Protein AF-A0A4U1HEL5-F1 (afdb_monomer_lite)

Secondary structure (DSSP, 8-state):
-EEEEEEEE-----BTTTB-PEEEEEEEEEEEEEEEEEEEETTEEP-TTT--HHHHHHHHHTTTEEEEEEEEEEEEEEEEEEEEEEEPPTT-TTTS-HHHHS-EEE----S--EE--TTTT--STT-TT---B--GGGTSPEEEEEEEETTTTEEEEE-SHHHHHHHHHHHHHH-TT---

Organism: NCBI:txid2571161

Radius of gyration: 22.6 Å; chains: 1; bounding box: 53×31×66 Å

pLDDT: mean 76.32, std 13.07, range [36.94, 91.56]

Foldseek 3Di:
DKKKFWDWDDDADADVVPHFWTKIKIKMWDKDKDFDWFKDALNHTDDVVDDDPVNVVCVVVVNRIDTHGPVDMAIDTAKTDIWMKIGADAPCVPPDPPVGHDIDTDGPPDPPMDHDDPPV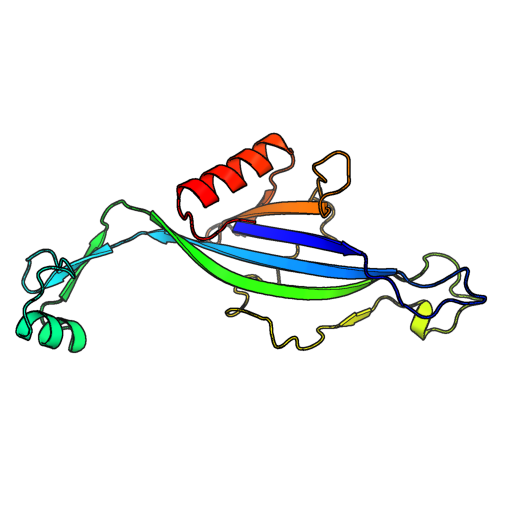VDDLPPPPVWAFDDPPVNPRTRMWDWDADPVVRDIGTDHDPVSVVVVQVVNCVRPVVPDD

Structure (mmCIF, N/CA/C/O backbone):
data_AF-A0A4U1HEL5-F1
#
_entry.id   AF-A0A4U1HEL5-F1
#
loop_
_atom_site.group_PDB
_atom_site.id
_atom_site.type_symbol
_atom_site.label_atom_id
_atom_site.label_alt_id
_atom_site.label_comp_id
_atom_site.label_asym_id
_atom_site.label_entity_id
_atom_site.label_seq_id
_atom_site.pdbx_PDB_ins_code
_atom_site.Cartn_x
_atom_site.Cartn_y
_atom_site.Cartn_z
_atom_site.occupancy
_atom_site.B_iso_or_equiv
_atom_site.auth_seq_id
_atom_site.auth_comp_id
_atom_site.auth_asym_id
_atom_site.auth_atom_id
_atom_site.pdbx_PDB_model_num
ATOM 1 N N . MET A 1 1 ? -5.545 -1.829 1.070 1.00 86.38 1 MET A N 1
ATOM 2 C CA . MET A 1 1 ? -5.056 -0.931 0.008 1.00 86.38 1 MET A CA 1
ATOM 3 C C . MET A 1 1 ? -3.568 -1.166 -0.163 1.00 86.38 1 MET A C 1
ATOM 5 O O . MET A 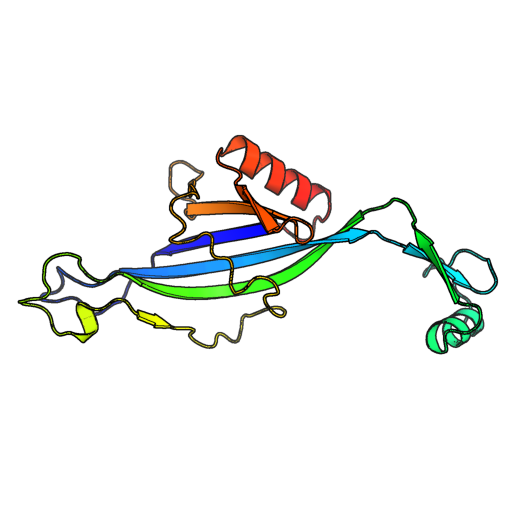1 1 ? -2.876 -1.311 0.837 1.00 86.38 1 MET A O 1
ATOM 9 N N . LEU A 1 2 ? -3.108 -1.242 -1.404 1.00 90.44 2 LEU A N 1
ATOM 10 C CA . LEU A 1 2 ? -1.713 -1.429 -1.773 1.00 90.44 2 LEU A CA 1
ATOM 11 C C . LEU A 1 2 ? -1.240 -0.188 -2.519 1.00 90.44 2 LEU A C 1
ATOM 13 O O . LEU A 1 2 ? -1.966 0.324 -3.371 1.00 90.44 2 LEU A O 1
ATOM 17 N N . VAL A 1 3 ? -0.035 0.260 -2.205 1.00 90.25 3 VAL A N 1
ATOM 18 C CA . VAL A 1 3 ? 0.662 1.330 -2.913 1.00 90.25 3 VAL A CA 1
ATOM 19 C C . VAL A 1 3 ? 2.031 0.795 -3.294 1.00 90.25 3 VAL A C 1
ATOM 21 O O . VAL A 1 3 ? 2.746 0.289 -2.429 1.00 90.25 3 VAL A O 1
ATOM 24 N N . GLU A 1 4 ? 2.396 0.906 -4.567 1.00 91.56 4 GLU A N 1
ATOM 25 C CA . GLU A 1 4 ? 3.754 0.623 -5.029 1.00 91.56 4 GLU A CA 1
ATOM 26 C C . GLU A 1 4 ? 4.319 1.821 -5.790 1.00 91.56 4 GLU A C 1
ATOM 28 O O . GLU A 1 4 ? 3.634 2.435 -6.609 1.00 91.56 4 GLU A O 1
ATOM 33 N N . GLN A 1 5 ? 5.578 2.151 -5.508 1.00 90.31 5 GLN A N 1
ATOM 34 C CA . GLN A 1 5 ? 6.296 3.266 -6.118 1.00 90.31 5 GLN A CA 1
ATOM 35 C C . GLN A 1 5 ? 7.624 2.792 -6.691 1.00 90.31 5 GLN A C 1
ATOM 37 O O . GLN A 1 5 ? 8.387 2.093 -6.024 1.00 90.31 5 GLN A O 1
ATOM 42 N N . ILE A 1 6 ? 7.911 3.201 -7.922 1.00 90.00 6 ILE A N 1
ATOM 43 C CA . ILE A 1 6 ? 9.113 2.802 -8.647 1.00 90.00 6 ILE A CA 1
ATOM 44 C C . ILE A 1 6 ? 10.172 3.891 -8.505 1.00 90.00 6 ILE A C 1
ATOM 46 O O . ILE A 1 6 ? 9.977 5.027 -8.942 1.00 90.00 6 ILE A O 1
ATOM 50 N N . TYR A 1 7 ? 11.322 3.516 -7.953 1.00 85.81 7 TYR A N 1
ATOM 51 C CA . TYR A 1 7 ? 12.516 4.348 -7.892 1.00 85.81 7 TYR A CA 1
ATOM 52 C C . TYR A 1 7 ? 13.609 3.735 -8.759 1.00 85.81 7 TYR A C 1
ATOM 54 O O . TYR A 1 7 ? 14.081 2.629 -8.499 1.00 85.81 7 TYR A O 1
ATOM 62 N N . THR A 1 8 ? 14.058 4.463 -9.774 1.00 78.88 8 THR A N 1
ATOM 63 C CA . THR A 1 8 ? 15.234 4.077 -10.558 1.00 78.88 8 THR A CA 1
ATOM 64 C C . THR A 1 8 ? 16.496 4.269 -9.725 1.00 78.88 8 THR A C 1
ATOM 66 O O . THR A 1 8 ? 16.717 5.350 -9.171 1.00 78.88 8 THR A O 1
ATOM 69 N N . LYS A 1 9 ? 17.340 3.241 -9.640 1.00 73.25 9 LYS A N 1
ATOM 70 C CA . LYS A 1 9 ? 18.634 3.304 -8.955 1.00 73.25 9 LYS A CA 1
ATOM 71 C C . LYS A 1 9 ? 19.765 3.279 -9.975 1.00 73.25 9 LYS A C 1
ATOM 73 O O . LYS A 1 9 ? 19.827 2.410 -10.840 1.00 73.25 9 LYS A O 1
ATOM 78 N N . SER A 1 10 ? 20.677 4.234 -9.841 1.00 62.94 10 SER A N 1
ATOM 79 C CA . SER A 1 10 ? 21.920 4.306 -10.609 1.00 62.94 10 SER A CA 1
ATOM 80 C C . SER A 1 10 ? 22.992 3.411 -9.975 1.00 62.94 10 SER A C 1
ATOM 82 O O . SER A 1 10 ? 22.978 3.210 -8.762 1.00 62.94 10 SER A O 1
ATOM 84 N N . GLY A 1 11 ? 23.960 2.932 -10.764 1.00 59.50 11 GLY A N 1
ATOM 85 C CA . GLY A 1 11 ? 25.172 2.283 -10.232 1.00 59.50 11 GLY A CA 1
ATOM 86 C C . GLY A 1 11 ? 25.348 0.799 -10.559 1.00 59.50 11 GLY A C 1
ATOM 87 O O . GLY A 1 11 ? 26.217 0.153 -9.981 1.00 59.50 11 GLY A O 1
ATOM 88 N N . MET A 1 12 ? 24.562 0.249 -11.485 1.00 65.75 12 MET A N 1
ATOM 89 C CA . MET A 1 12 ? 24.800 -1.103 -11.996 1.00 65.75 12 MET A CA 1
ATOM 90 C C . MET A 1 12 ? 25.999 -1.129 -12.958 1.00 65.75 12 MET A C 1
ATOM 92 O O . MET A 1 12 ? 26.193 -0.167 -13.709 1.00 65.75 12 MET A O 1
ATOM 96 N N . PRO A 1 13 ? 26.797 -2.216 -12.973 1.00 59.94 13 PRO A N 1
ATOM 97 C CA . PRO A 1 13 ? 27.887 -2.372 -13.926 1.00 59.94 13 PRO A CA 1
ATOM 98 C C . PRO A 1 13 ? 27.363 -2.270 -15.359 1.00 59.94 13 PRO A C 1
ATOM 100 O O . PRO A 1 13 ? 26.393 -2.935 -15.722 1.00 59.94 13 PRO A O 1
ATOM 103 N N . SER A 1 14 ? 28.018 -1.455 -16.177 1.00 60.12 14 SER A N 1
ATOM 104 C CA . SER A 1 14 ? 27.714 -1.327 -17.601 1.00 60.12 14 SER A CA 1
ATOM 105 C C . SER A 1 14 ? 28.890 -1.814 -18.435 1.00 60.12 14 SER A C 1
ATOM 107 O O . SER A 1 14 ? 30.053 -1.728 -18.040 1.00 60.12 14 SER A O 1
ATOM 109 N N . ILE A 1 15 ? 28.585 -2.345 -19.611 1.00 58.81 15 ILE A N 1
ATOM 110 C CA . ILE A 1 15 ? 29.579 -2.661 -20.627 1.00 58.81 15 ILE A CA 1
ATOM 111 C C . ILE A 1 15 ? 29.965 -1.354 -21.310 1.00 58.81 15 ILE A C 1
ATOM 113 O O . ILE A 1 15 ? 29.095 -0.573 -21.707 1.00 58.81 15 ILE A O 1
ATOM 117 N N . ALA A 1 16 ? 31.276 -1.119 -21.414 1.00 58.50 16 ALA A N 1
ATOM 118 C CA . ALA A 1 16 ? 31.860 0.062 -22.050 1.00 58.50 16 ALA A CA 1
ATOM 119 C C . ALA A 1 16 ? 31.290 1.406 -21.539 1.00 58.50 16 ALA A C 1
ATOM 121 O O . ALA A 1 16 ? 31.211 2.373 -22.296 1.00 58.50 16 ALA A O 1
ATOM 122 N N . ASN A 1 17 ? 30.858 1.474 -20.271 1.00 60.34 17 ASN A N 1
ATOM 123 C CA . ASN A 1 17 ? 30.197 2.645 -19.671 1.00 60.34 17 ASN A CA 1
ATOM 124 C C . ASN A 1 17 ? 28.936 3.136 -20.413 1.00 60.34 17 ASN A C 1
ATOM 126 O O . ASN A 1 17 ? 28.517 4.275 -20.221 1.00 60.34 17 ASN A O 1
ATOM 130 N N . THR A 1 18 ? 28.335 2.308 -21.273 1.00 58.44 18 THR A N 1
ATOM 131 C CA . THR A 1 18 ? 27.242 2.730 -22.169 1.00 58.44 18 THR A CA 1
ATOM 132 C C . THR A 1 18 ? 26.006 1.849 -22.074 1.00 58.44 18 THR A C 1
ATOM 134 O O . THR A 1 18 ? 24.896 2.356 -22.194 1.00 58.44 18 THR A O 1
ATOM 137 N N . VAL A 1 19 ? 26.163 0.542 -21.846 1.00 61.81 19 VAL A N 1
ATOM 138 C CA . VAL A 1 19 ? 25.047 -0.409 -21.915 1.00 61.81 19 VAL A CA 1
ATOM 139 C C . VAL A 1 19 ? 25.046 -1.303 -20.681 1.00 61.81 19 VAL A C 1
ATOM 141 O O . VAL A 1 19 ? 25.955 -2.106 -20.488 1.00 61.81 19 VAL A O 1
ATOM 144 N N . GLY A 1 20 ? 24.037 -1.164 -19.825 1.00 61.50 20 GLY A N 1
ATOM 145 C CA . GLY A 1 20 ? 23.926 -1.935 -18.588 1.00 61.50 20 GLY A CA 1
ATOM 146 C C . GLY A 1 20 ? 22.475 -2.210 -18.192 1.00 61.50 20 GLY A C 1
ATOM 147 O O . GLY A 1 20 ? 21.565 -1.541 -18.686 1.00 61.50 20 GLY A O 1
ATOM 148 N N . PRO A 1 21 ? 22.246 -3.211 -17.329 1.00 69.00 21 PRO A N 1
ATOM 149 C CA . PRO A 1 21 ? 20.927 -3.486 -16.782 1.00 69.00 21 PRO A CA 1
ATOM 150 C C . PRO A 1 21 ? 20.439 -2.326 -15.905 1.00 69.00 21 PRO A C 1
ATOM 152 O O . PRO A 1 21 ? 21.235 -1.593 -15.313 1.00 69.00 21 PRO A O 1
ATOM 155 N N . THR A 1 22 ? 19.119 -2.180 -15.796 1.00 72.12 22 THR A N 1
ATOM 156 C CA . THR A 1 22 ? 18.507 -1.147 -14.949 1.00 72.12 22 THR A CA 1
ATOM 157 C C . THR A 1 22 ? 18.080 -1.756 -13.621 1.00 72.12 22 THR A C 1
ATOM 159 O O . THR A 1 22 ? 17.440 -2.808 -13.600 1.00 72.12 22 THR A O 1
ATOM 162 N N . LEU A 1 23 ? 18.437 -1.103 -12.513 1.00 77.19 23 LEU A N 1
ATOM 163 C CA . LEU A 1 23 ? 17.979 -1.471 -11.176 1.00 77.19 23 LEU A CA 1
ATOM 164 C C . LEU A 1 23 ? 16.793 -0.592 -10.780 1.00 77.19 23 LEU A C 1
ATOM 166 O O . LEU A 1 23 ? 16.887 0.638 -10.775 1.00 77.19 23 LEU A O 1
ATOM 170 N N . PHE A 1 24 ? 15.698 -1.232 -10.394 1.00 83.75 24 PHE A N 1
ATOM 171 C CA . PHE A 1 24 ? 14.534 -0.585 -9.812 1.00 83.75 24 PHE A CA 1
ATOM 172 C C . PHE A 1 24 ? 14.417 -0.981 -8.347 1.00 83.75 24 PHE A C 1
ATOM 174 O O . PHE A 1 24 ? 14.516 -2.156 -8.005 1.00 83.75 24 PHE A O 1
ATOM 181 N N . GLN A 1 25 ? 14.169 -0.000 -7.489 1.00 86.75 25 GLN A N 1
ATOM 182 C CA . GLN A 1 25 ? 13.677 -0.233 -6.142 1.00 86.75 25 GLN A CA 1
ATOM 183 C C . GLN A 1 25 ? 12.172 0.022 -6.152 1.00 86.75 25 GLN A C 1
ATOM 185 O O . GLN A 1 25 ? 11.728 1.132 -6.450 1.00 86.75 25 GLN A O 1
ATOM 190 N N . ILE A 1 26 ? 11.396 -1.003 -5.823 1.00 88.81 26 ILE A N 1
ATOM 191 C CA . ILE A 1 26 ? 9.948 -0.912 -5.695 1.00 88.81 26 ILE A CA 1
ATOM 192 C C . ILE A 1 26 ? 9.633 -0.731 -4.217 1.00 88.81 26 ILE A C 1
ATOM 194 O O . ILE A 1 26 ? 9.771 -1.663 -3.426 1.00 88.81 26 ILE A O 1
ATOM 198 N N . SER A 1 27 ? 9.262 0.489 -3.837 1.00 89.56 27 SER A N 1
ATOM 199 C CA . SER A 1 27 ? 8.732 0.775 -2.505 1.00 89.56 27 SER A CA 1
ATOM 200 C C . SER A 1 27 ? 7.295 0.294 -2.434 1.00 89.56 27 SER A C 1
ATOM 202 O O . SER A 1 27 ? 6.532 0.504 -3.377 1.00 89.56 27 SER A O 1
ATOM 204 N N . ARG A 1 28 ? 6.927 -0.352 -1.333 1.00 90.88 28 ARG A N 1
ATOM 205 C CA . ARG A 1 28 ? 5.630 -0.989 -1.158 1.00 90.88 28 ARG A CA 1
ATOM 206 C C . ARG A 1 28 ? 5.059 -0.683 0.214 1.00 90.88 28 ARG A C 1
ATOM 208 O O . ARG A 1 28 ? 5.694 -0.937 1.235 1.00 90.88 28 ARG A O 1
ATOM 215 N N . THR A 1 29 ? 3.808 -0.242 0.206 1.00 90.50 29 THR A N 1
ATOM 216 C CA . THR A 1 29 ? 3.038 0.084 1.404 1.00 90.50 29 THR A CA 1
ATOM 217 C C . THR A 1 29 ? 1.694 -0.631 1.358 1.00 90.50 29 THR A C 1
ATOM 219 O O . THR A 1 29 ? 0.959 -0.532 0.372 1.00 90.50 29 THR A O 1
ATOM 222 N N . VAL A 1 30 ? 1.346 -1.336 2.435 1.00 90.25 30 VAL A N 1
ATOM 223 C CA . VAL A 1 30 ? 0.048 -1.997 2.602 1.00 90.25 30 VAL A CA 1
ATOM 224 C C . VAL A 1 30 ? -0.674 -1.398 3.799 1.00 90.25 30 VAL A C 1
ATOM 226 O O . VAL A 1 30 ? -0.206 -1.456 4.936 1.00 90.25 30 VAL A O 1
ATOM 229 N N . LEU A 1 31 ? -1.842 -0.830 3.519 1.00 87.56 31 LEU A N 1
ATOM 230 C CA . LEU A 1 31 ? -2.728 -0.211 4.497 1.00 87.56 31 LEU A CA 1
ATOM 231 C C . LEU A 1 31 ? -4.019 -1.020 4.570 1.00 87.56 31 LEU A C 1
ATOM 233 O O . LEU A 1 31 ? -4.637 -1.294 3.537 1.00 87.56 31 LEU A O 1
ATOM 237 N N . GLN A 1 32 ? -4.454 -1.389 5.767 1.00 86.81 32 GLN A N 1
ATOM 238 C CA . GLN A 1 32 ? -5.684 -2.142 5.978 1.00 86.81 32 GLN A CA 1
ATOM 239 C C . GLN A 1 32 ? -6.710 -1.298 6.733 1.00 86.81 32 GLN A C 1
ATOM 241 O O . GLN A 1 32 ? -6.380 -0.557 7.658 1.00 86.81 32 GLN A O 1
ATOM 246 N N . VAL A 1 33 ? -7.966 -1.401 6.298 1.00 82.31 33 VAL A N 1
ATOM 247 C CA . VAL A 1 33 ? -9.102 -0.786 6.985 1.00 82.31 33 VAL A CA 1
ATOM 248 C C . VAL A 1 33 ? -9.599 -1.766 8.038 1.00 82.31 33 VAL A C 1
ATOM 250 O O . VAL A 1 33 ? -9.871 -2.925 7.726 1.00 82.31 33 VAL A O 1
ATOM 253 N N . TYR A 1 34 ? -9.727 -1.288 9.268 1.00 79.38 34 TYR A N 1
ATOM 254 C CA . TYR A 1 34 ? -10.269 -2.030 10.397 1.00 79.38 34 TYR A CA 1
ATOM 255 C C . TYR A 1 34 ? -11.526 -1.347 10.912 1.00 79.38 34 TYR A C 1
ATOM 257 O O . TYR A 1 34 ? -11.573 -0.122 11.028 1.00 79.38 34 TYR A O 1
ATOM 265 N N . SER A 1 35 ? -12.534 -2.141 11.260 1.00 78.50 35 SER A N 1
ATOM 266 C CA . SER A 1 35 ? -13.666 -1.658 12.044 1.00 78.50 35 SER A CA 1
ATOM 267 C C . SER A 1 35 ? -13.233 -1.507 13.494 1.00 78.50 35 SER A C 1
ATOM 269 O O . SER A 1 35 ? -12.668 -2.432 14.078 1.00 78.50 35 SER A O 1
ATOM 271 N N . LEU A 1 36 ? -13.489 -0.338 14.065 1.00 79.81 36 LEU A N 1
ATOM 272 C C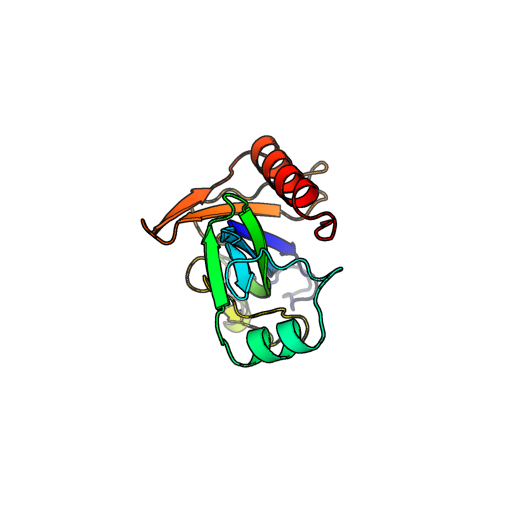A . LEU A 1 36 ? -13.265 -0.101 15.478 1.00 79.81 36 LEU A CA 1
ATOM 273 C C . LEU A 1 36 ? -14.407 -0.717 16.289 1.00 79.81 36 LEU A C 1
ATOM 275 O O . LEU A 1 36 ? -15.563 -0.787 15.857 1.00 79.81 36 LEU A O 1
ATOM 279 N N . GLY A 1 37 ? -14.047 -1.192 17.474 1.00 81.50 37 GLY A N 1
ATOM 280 C CA . GLY A 1 37 ? -14.985 -1.673 18.470 1.00 81.50 37 GLY A CA 1
ATOM 281 C C . GLY A 1 37 ? -14.889 -0.803 19.708 1.00 81.50 37 GLY A C 1
ATOM 282 O O . GLY A 1 37 ? -13.791 -0.546 20.199 1.00 81.50 37 GLY A O 1
ATOM 283 N N . ASP A 1 38 ? -16.038 -0.393 20.220 1.00 85.56 38 ASP A N 1
ATOM 284 C CA . ASP A 1 38 ? -16.138 0.193 21.543 1.00 85.56 38 ASP A CA 1
ATOM 285 C C . ASP A 1 38 ? -15.960 -0.923 22.570 1.00 85.56 38 ASP A C 1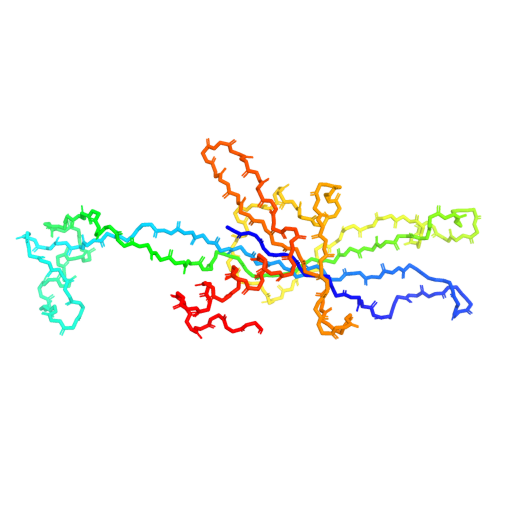
ATOM 287 O O . ASP A 1 38 ? -16.591 -1.985 22.487 1.00 85.56 38 ASP A O 1
ATOM 291 N N . ILE A 1 39 ? -15.062 -0.699 23.524 1.00 85.19 39 ILE A N 1
ATOM 292 C CA . ILE A 1 39 ? -14.792 -1.642 24.605 1.00 85.19 39 ILE A CA 1
ATOM 293 C C . ILE A 1 39 ? -15.638 -1.234 25.802 1.00 85.19 39 ILE A C 1
ATOM 295 O O . ILE A 1 39 ? -15.676 -0.066 26.180 1.00 85.19 39 ILE A O 1
ATOM 299 N N . TYR A 1 40 ? -16.299 -2.208 26.414 1.00 86.81 40 TYR A N 1
ATOM 300 C CA . TYR A 1 40 ? -17.081 -2.031 27.625 1.00 86.81 40 TYR A CA 1
ATOM 301 C C . TYR A 1 40 ? -16.532 -2.930 28.726 1.00 86.81 40 TYR A C 1
ATOM 303 O O . TYR A 1 40 ? -16.318 -4.117 28.488 1.00 86.81 40 TYR A O 1
ATOM 311 N N . ILE A 1 41 ? -16.373 -2.390 29.931 1.00 87.44 41 ILE A N 1
ATOM 312 C CA . ILE A 1 41 ? -16.065 -3.152 31.149 1.00 87.44 41 ILE A CA 1
ATOM 313 C C . ILE A 1 41 ? -17.288 -3.071 32.054 1.00 87.44 41 ILE A C 1
ATOM 315 O O . ILE A 1 41 ? -17.771 -1.981 32.358 1.00 87.44 41 ILE A O 1
ATOM 319 N N . ASP A 1 42 ? -17.841 -4.228 32.422 1.00 87.38 42 ASP A N 1
ATOM 320 C CA . ASP A 1 42 ? -19.090 -4.342 33.192 1.00 87.38 42 ASP A CA 1
ATOM 321 C C . ASP A 1 42 ? -20.246 -3.517 32.588 1.00 87.38 42 ASP A C 1
ATOM 323 O O . ASP A 1 42 ? -21.053 -2.905 33.288 1.00 87.38 42 ASP A O 1
ATOM 327 N N . GLY A 1 43 ? -20.306 -3.461 31.254 1.00 83.06 43 GLY A N 1
ATOM 328 C CA . GLY A 1 43 ? -21.329 -2.723 30.511 1.00 83.06 43 GLY A CA 1
ATOM 329 C C . GLY A 1 43 ? -21.123 -1.205 30.430 1.00 83.06 43 GLY A C 1
ATOM 330 O O . GLY A 1 43 ? -21.939 -0.534 29.799 1.00 83.06 43 GLY A O 1
ATOM 331 N N . LYS A 1 44 ? -20.046 -0.651 31.003 1.00 85.56 44 LYS A N 1
ATOM 332 C CA . LYS A 1 44 ? -19.681 0.770 30.874 1.00 85.56 44 LYS A CA 1
ATOM 333 C C . LYS A 1 44 ? -18.653 0.969 29.771 1.00 85.56 44 LYS A C 1
ATOM 335 O O . LYS A 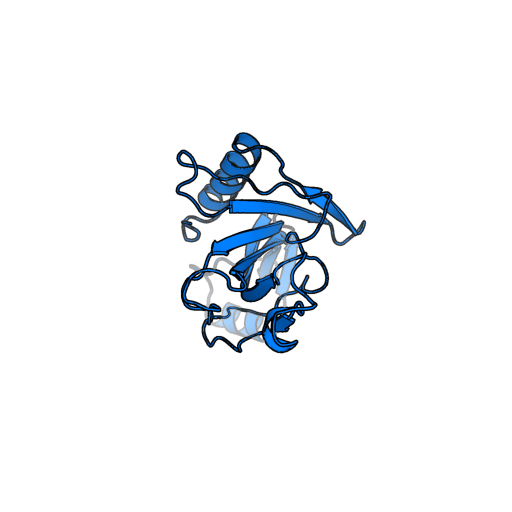1 44 ? -17.681 0.221 29.714 1.00 85.56 44 LYS A O 1
ATOM 340 N N . LEU A 1 45 ? -18.873 1.972 28.919 1.00 83.75 45 LEU A N 1
ATOM 341 C CA . LEU A 1 45 ? -17.942 2.330 27.851 1.00 83.75 45 LEU A CA 1
ATOM 342 C C . LEU A 1 45 ? -16.595 2.732 28.457 1.00 83.75 45 LEU A C 1
ATOM 344 O O . LEU A 1 45 ? -16.545 3.553 29.373 1.00 83.75 45 LEU A O 1
ATOM 348 N N . VAL A 1 46 ? -15.525 2.140 27.944 1.00 83.50 46 VAL A N 1
ATOM 349 C CA . VAL A 1 46 ? -14.160 2.413 28.376 1.00 83.50 46 VAL A CA 1
ATOM 350 C C . VAL A 1 46 ? -13.622 3.609 27.604 1.00 83.50 46 VAL A C 1
ATOM 352 O O . VAL A 1 46 ? -13.497 3.566 26.384 1.00 83.50 46 VAL A O 1
ATOM 355 N N . ASP A 1 47 ? -13.248 4.650 28.337 1.00 80.50 47 ASP A N 1
ATOM 356 C CA . ASP A 1 47 ? -12.457 5.767 27.833 1.00 80.50 47 ASP A CA 1
ATOM 357 C C . ASP A 1 47 ? -11.105 5.753 28.554 1.00 80.50 47 ASP A C 1
ATOM 359 O O . ASP A 1 47 ? -11.041 5.814 29.784 1.00 80.50 47 ASP A O 1
ATOM 363 N N . ALA A 1 48 ? -10.018 5.661 27.784 1.00 73.00 48 ALA A N 1
ATOM 364 C CA . ALA A 1 48 ? -8.654 5.573 28.299 1.00 73.00 48 ALA A CA 1
ATOM 365 C C . ALA A 1 48 ? -8.275 6.752 29.214 1.00 73.00 48 ALA A C 1
ATOM 367 O O . ALA A 1 48 ? -7.397 6.609 30.062 1.00 73.00 48 ALA A O 1
ATOM 368 N N . SER A 1 49 ? -8.945 7.900 29.073 1.00 77.06 49 SER A N 1
ATOM 369 C CA . SER A 1 49 ? -8.718 9.082 29.907 1.00 77.06 49 SER A CA 1
ATOM 370 C C . SER A 1 49 ? -9.403 9.027 31.281 1.00 77.06 49 SER A C 1
ATOM 372 O O . SER A 1 49 ? -9.042 9.800 32.168 1.00 77.06 49 SER A O 1
ATOM 374 N N . SER A 1 50 ? -10.358 8.111 31.486 1.00 79.06 50 SER A N 1
ATOM 375 C CA . SER A 1 50 ? -11.171 8.021 32.710 1.00 79.06 50 SER A CA 1
ATOM 376 C C . SER A 1 50 ? -11.186 6.633 33.367 1.00 79.06 50 SER A C 1
ATOM 378 O O . SER A 1 50 ? -11.939 6.406 34.316 1.00 79.06 50 SER A O 1
ATOM 380 N N . MET A 1 51 ? -10.336 5.705 32.912 1.00 82.38 51 MET A N 1
ATOM 381 C CA . MET A 1 51 ? -10.236 4.361 33.490 1.00 82.38 51 MET A CA 1
ATOM 382 C C . MET A 1 51 ? -9.735 4.381 34.935 1.00 82.38 51 MET A C 1
ATOM 384 O O . MET A 1 51 ? -8.699 4.970 35.250 1.00 82.38 51 MET A O 1
ATOM 388 N N . THR A 1 52 ? -10.418 3.639 35.809 1.00 87.06 52 THR A N 1
ATOM 389 C CA . THR A 1 52 ? -9.890 3.354 37.144 1.00 87.06 52 THR A CA 1
ATOM 390 C C . THR A 1 52 ? -8.831 2.248 37.088 1.00 87.06 52 THR A C 1
ATOM 392 O O . THR A 1 52 ? -8.781 1.439 36.159 1.00 87.06 52 THR A O 1
ATOM 395 N N . MET A 1 53 ? -8.001 2.156 38.130 1.00 87.00 53 MET A N 1
ATOM 396 C CA . MET A 1 53 ? -7.000 1.087 38.258 1.00 87.00 53 MET A CA 1
ATOM 397 C C . MET A 1 53 ? -7.638 -0.315 38.269 1.00 87.00 53 MET A C 1
ATOM 399 O O . MET A 1 53 ? -7.048 -1.273 37.776 1.00 87.00 53 MET A O 1
ATOM 403 N N . TRP A 1 54 ? -8.865 -0.439 38.785 1.00 89.00 54 TRP A N 1
ATOM 404 C CA . TRP A 1 54 ? -9.596 -1.706 38.781 1.00 89.00 54 TRP A CA 1
ATOM 405 C C . TRP A 1 54 ? -10.123 -2.070 37.392 1.00 89.00 54 TRP A C 1
ATOM 407 O O . TRP A 1 54 ? -10.058 -3.235 37.002 1.00 89.00 54 TRP A O 1
ATOM 417 N N . ASP A 1 55 ? -10.562 -1.080 36.612 1.00 86.75 55 ASP A N 1
ATOM 418 C CA . ASP A 1 55 ? -10.954 -1.296 35.216 1.00 86.75 55 ASP A CA 1
ATOM 419 C C . ASP A 1 55 ? -9.752 -1.737 34.372 1.00 86.75 55 ASP A C 1
ATOM 421 O O . ASP A 1 55 ? -9.877 -2.636 33.547 1.00 86.75 55 ASP A O 1
ATOM 425 N N . MET A 1 56 ? -8.554 -1.197 34.623 1.00 85.00 56 MET A N 1
ATOM 426 C CA . MET A 1 56 ? -7.331 -1.662 33.952 1.00 85.00 56 MET A CA 1
ATOM 427 C C . MET A 1 56 ? -7.019 -3.133 34.251 1.00 85.00 56 MET A C 1
ATOM 429 O O . MET A 1 56 ? -6.676 -3.883 33.337 1.00 85.00 56 MET A O 1
ATOM 433 N N . ILE A 1 57 ? -7.166 -3.564 35.508 1.00 88.00 57 ILE A N 1
ATOM 434 C CA . ILE A 1 57 ? -6.953 -4.964 35.910 1.00 88.00 57 ILE A CA 1
ATOM 435 C C . ILE A 1 57 ? -7.997 -5.882 35.265 1.00 88.00 57 ILE A C 1
ATOM 437 O O . ILE A 1 57 ? -7.655 -6.929 34.722 1.00 88.00 57 ILE A O 1
ATOM 441 N N . LYS A 1 58 ? -9.277 -5.497 35.280 1.00 85.81 58 LYS A N 1
ATOM 442 C CA . LYS A 1 58 ? -10.329 -6.268 34.603 1.00 85.81 58 LYS A CA 1
ATOM 443 C C . LYS A 1 58 ? -10.085 -6.364 33.104 1.00 85.81 58 LYS A C 1
ATOM 445 O O . LYS A 1 58 ? -10.200 -7.450 32.543 1.00 85.81 58 LYS A O 1
ATOM 450 N N . GLY A 1 59 ? -9.702 -5.249 32.485 1.00 84.50 59 GLY A N 1
ATOM 451 C CA . GLY A 1 59 ? -9.354 -5.167 31.073 1.00 84.50 59 GLY A CA 1
ATOM 452 C C . GLY A 1 59 ? -8.207 -6.103 30.698 1.00 84.50 59 GLY A C 1
ATOM 453 O O . GLY A 1 59 ? -8.329 -6.848 29.730 1.00 84.50 59 GLY A O 1
ATOM 454 N N . SER A 1 60 ? -7.125 -6.128 31.484 1.00 84.62 60 SER A N 1
ATOM 455 C CA . SER A 1 60 ? -5.967 -6.992 31.209 1.00 84.62 60 SER A CA 1
ATOM 456 C C . SER A 1 60 ? -6.262 -8.482 31.397 1.00 84.62 60 SER A C 1
ATOM 458 O O . SER A 1 60 ? -5.685 -9.312 30.699 1.00 84.62 60 SER A O 1
ATOM 460 N N . LEU A 1 61 ? -7.185 -8.820 32.300 1.00 87.62 61 LEU A N 1
ATOM 461 C CA . LEU A 1 61 ? -7.612 -10.194 32.570 1.00 87.62 61 LEU A CA 1
ATOM 462 C C . LEU A 1 61 ? -8.825 -10.639 31.731 1.00 87.62 61 LEU A C 1
ATOM 464 O O . LEU A 1 61 ? -9.245 -11.789 31.837 1.00 87.62 61 LEU A O 1
ATOM 468 N N . GLY A 1 62 ? -9.409 -9.752 30.918 1.00 82.31 62 GLY A N 1
ATOM 469 C CA . GLY A 1 62 ? -10.604 -10.040 30.117 1.00 82.31 62 GLY A CA 1
ATOM 470 C C . GLY A 1 62 ? -11.900 -10.205 30.927 1.00 82.31 62 GLY A C 1
ATOM 471 O O . GLY A 1 62 ? -12.885 -10.737 30.417 1.00 82.31 62 GLY A O 1
ATOM 472 N N . ILE A 1 63 ? -11.931 -9.771 32.188 1.00 85.56 63 ILE A N 1
ATOM 473 C CA . ILE A 1 63 ? -13.080 -9.951 33.085 1.00 85.56 63 ILE A CA 1
ATOM 474 C C . ILE A 1 63 ? -14.137 -8.887 32.787 1.00 85.56 63 ILE A C 1
ATOM 476 O O . ILE A 1 63 ? -13.868 -7.694 32.899 1.00 85.56 63 ILE A O 1
ATOM 480 N N . GLY A 1 64 ? -15.353 -9.314 32.432 1.00 82.75 64 GLY A N 1
ATOM 481 C CA . GLY A 1 64 ? -16.466 -8.394 32.158 1.00 82.75 64 GLY A CA 1
ATOM 482 C C . GLY A 1 64 ? -16.253 -7.513 30.921 1.00 82.75 64 GLY A C 1
ATOM 483 O O . GLY A 1 64 ? -16.992 -6.547 30.724 1.00 82.75 64 GLY A O 1
ATOM 484 N N . VAL A 1 65 ? -15.251 -7.837 30.097 1.00 84.56 65 VAL A N 1
ATOM 485 C CA . VAL A 1 65 ? -14.928 -7.113 28.870 1.00 84.56 65 VAL A CA 1
ATOM 486 C C . VAL A 1 65 ? -15.865 -7.574 27.764 1.00 84.56 65 VAL A C 1
ATOM 488 O O . VAL A 1 65 ? -15.926 -8.755 27.427 1.00 84.56 65 VAL A O 1
ATOM 491 N N . THR A 1 66 ? -16.582 -6.633 27.166 1.00 86.38 66 THR A N 1
ATOM 492 C CA . THR A 1 66 ? -17.361 -6.871 25.949 1.00 86.38 66 THR A CA 1
ATOM 493 C C . THR A 1 66 ? -16.966 -5.851 24.893 1.00 86.38 66 THR A C 1
ATOM 495 O O . THR A 1 66 ? -16.656 -4.708 25.215 1.00 86.38 66 THR A O 1
ATOM 498 N N . SER A 1 67 ? -16.952 -6.260 23.627 1.00 83.31 67 SER A N 1
ATOM 499 C CA . SER A 1 67 ? -16.713 -5.357 22.502 1.00 83.31 67 SER A CA 1
ATOM 500 C C . SER A 1 67 ? -17.986 -5.237 21.679 1.00 83.31 67 SER A C 1
ATOM 502 O O . SER A 1 67 ? -18.666 -6.238 21.437 1.00 83.31 67 SER A O 1
ATOM 504 N N . ARG A 1 68 ? -18.327 -4.015 21.267 1.00 85.00 68 ARG A N 1
ATOM 505 C CA . ARG A 1 68 ? -19.430 -3.756 20.337 1.00 85.00 68 ARG A CA 1
ATOM 506 C C . ARG A 1 68 ? -18.914 -2.967 19.138 1.00 85.00 68 ARG A C 1
ATOM 508 O O . ARG A 1 68 ? -18.044 -2.122 19.325 1.00 85.00 68 ARG A O 1
ATOM 515 N N . PRO A 1 69 ? -19.435 -3.197 17.922 1.00 82.06 69 PRO A N 1
ATOM 516 C CA . PRO A 1 69 ? -19.062 -2.387 16.769 1.00 82.06 69 PRO A CA 1
ATOM 517 C C . PRO A 1 69 ? -19.406 -0.918 17.025 1.00 82.06 69 PRO A C 1
ATOM 519 O O . PRO A 1 69 ? -20.569 -0.603 17.269 1.00 82.06 69 PRO A O 1
ATOM 522 N N . SER A 1 70 ? -18.418 -0.026 16.947 1.00 79.44 70 SER A N 1
ATOM 523 C CA . SER A 1 70 ? -18.648 1.416 17.130 1.00 79.44 70 SER A CA 1
ATOM 524 C C . SER A 1 70 ? -19.186 2.091 15.863 1.00 79.44 70 SER A C 1
ATOM 526 O O . SER A 1 70 ? -19.552 3.263 15.868 1.00 79.44 70 SER A O 1
ATOM 528 N N . GLY A 1 71 ? -19.198 1.362 14.739 1.00 74.88 71 GLY A N 1
ATOM 529 C CA . GLY A 1 71 ? -19.513 1.897 13.413 1.00 74.88 71 GLY A CA 1
ATOM 530 C C . GLY A 1 71 ? -18.393 2.754 12.813 1.00 74.88 71 GLY A C 1
ATOM 531 O O . GLY A 1 71 ? -18.509 3.181 11.668 1.00 74.88 71 GLY A O 1
ATOM 532 N N . GLN A 1 72 ? -17.302 2.981 13.548 1.00 73.25 72 GLN A N 1
ATOM 533 C CA . GLN A 1 72 ? -16.145 3.723 13.062 1.00 73.25 72 GLN A CA 1
ATOM 534 C C . GLN A 1 72 ? -15.141 2.792 12.378 1.00 73.25 72 GLN A C 1
ATOM 536 O O . GLN A 1 72 ? -15.039 1.603 12.689 1.00 73.25 72 GLN A O 1
ATOM 541 N N . THR A 1 73 ? -14.361 3.346 11.456 1.00 72.06 73 THR A N 1
ATOM 542 C CA . THR A 1 73 ? -13.281 2.637 10.765 1.00 72.06 73 THR A CA 1
ATOM 543 C C . THR A 1 73 ? -11.970 3.375 10.944 1.00 72.06 73 THR A C 1
ATOM 545 O O . THR A 1 73 ? -11.943 4.601 10.886 1.00 72.06 73 THR A O 1
ATOM 548 N N . SER A 1 74 ? -10.882 2.631 11.096 1.00 73.50 74 SER A N 1
ATOM 549 C CA . SER A 1 74 ? -9.528 3.169 11.137 1.00 73.50 74 SER A CA 1
ATOM 550 C C . SER A 1 74 ? -8.662 2.526 10.064 1.00 73.50 74 SER A C 1
ATOM 552 O O . SER A 1 74 ? -8.915 1.404 9.620 1.00 73.50 74 SER A O 1
ATOM 554 N N . LEU A 1 75 ? -7.633 3.252 9.649 1.00 76.38 75 LEU A N 1
ATOM 555 C CA . LEU A 1 75 ? -6.628 2.779 8.719 1.00 76.38 75 LEU A CA 1
ATOM 556 C C . LEU A 1 75 ? -5.348 2.457 9.488 1.00 76.38 75 LEU A C 1
ATOM 558 O O . LEU A 1 75 ? -4.763 3.331 10.132 1.00 76.38 75 LEU A O 1
ATOM 562 N N . LYS A 1 76 ? -4.889 1.215 9.377 1.00 83.19 76 LYS A N 1
ATOM 563 C CA . LYS A 1 76 ? -3.640 0.753 9.975 1.00 83.19 76 LYS A CA 1
ATOM 564 C C . LYS A 1 76 ? -2.626 0.432 8.885 1.00 83.19 76 LYS A C 1
ATOM 566 O O . LYS A 1 76 ? -2.951 -0.193 7.875 1.00 83.19 76 LYS A O 1
ATOM 571 N N . LEU A 1 77 ? -1.392 0.873 9.099 1.00 86.94 77 LEU A N 1
ATOM 572 C CA . LEU A 1 77 ? -0.243 0.432 8.321 1.00 86.94 77 LEU A CA 1
ATOM 573 C C . LEU A 1 77 ? 0.103 -0.999 8.736 1.00 86.94 77 LEU A C 1
ATOM 575 O O . LEU A 1 77 ? 0.449 -1.231 9.889 1.00 86.94 77 LEU A O 1
ATOM 579 N N . GLU A 1 78 ? -0.005 -1.945 7.806 1.00 89.06 78 GLU A N 1
ATOM 580 C CA . GLU A 1 78 ? 0.383 -3.345 8.036 1.00 89.06 78 GLU A CA 1
ATOM 581 C C . GLU A 1 78 ? 1.804 -3.621 7.557 1.00 89.06 78 GLU A C 1
ATOM 583 O O . GLU A 1 78 ? 2.526 -4.412 8.164 1.00 89.06 78 GLU A O 1
ATOM 588 N N . TYR A 1 79 ? 2.215 -2.959 6.474 1.00 90.06 79 TYR A N 1
ATOM 589 C CA . TYR A 1 79 ? 3.535 -3.149 5.894 1.00 90.06 79 TYR A CA 1
ATOM 590 C C . TYR A 1 79 ? 4.041 -1.887 5.207 1.00 90.06 79 TYR A C 1
ATOM 592 O O . TYR A 1 79 ? 3.297 -1.235 4.473 1.00 90.06 79 TYR A O 1
ATOM 600 N N . SER A 1 80 ? 5.317 -1.576 5.415 1.00 89.06 80 SER A N 1
ATOM 601 C CA . SER A 1 80 ? 6.064 -0.602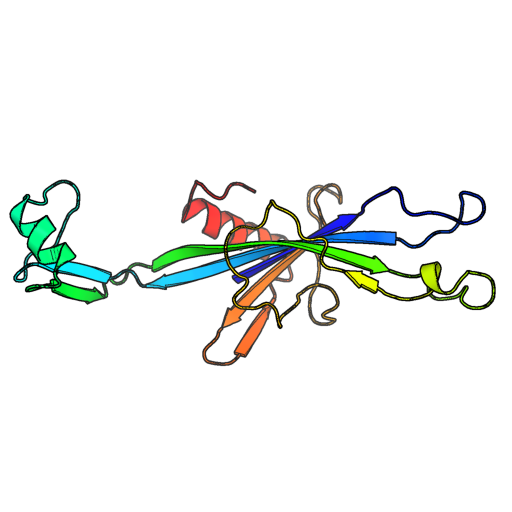 4.620 1.00 89.06 80 SER A CA 1
ATOM 602 C C . SER A 1 80 ? 7.479 -1.121 4.417 1.00 89.06 80 SER A C 1
ATOM 604 O O . SER A 1 80 ? 8.180 -1.417 5.385 1.00 89.06 80 SER A O 1
ATOM 606 N N . GLY A 1 81 ? 7.896 -1.267 3.169 1.00 88.12 81 GLY A N 1
ATOM 607 C CA . GLY A 1 81 ? 9.204 -1.802 2.825 1.00 88.12 81 GLY A CA 1
ATOM 608 C C . GLY A 1 81 ? 9.515 -1.600 1.352 1.00 88.12 81 GLY A C 1
ATOM 609 O O . GLY A 1 81 ? 8.853 -0.834 0.655 1.00 88.12 81 GLY A O 1
ATOM 610 N N . PHE A 1 82 ? 10.542 -2.282 0.863 1.00 86.06 82 PHE A N 1
ATOM 611 C CA . PHE A 1 82 ? 10.888 -2.254 -0.550 1.00 86.06 82 PHE A CA 1
ATOM 612 C C . PHE A 1 82 ? 11.550 -3.554 -0.981 1.00 86.06 82 PHE A C 1
ATOM 614 O O . PHE A 1 82 ? 12.152 -4.254 -0.172 1.00 86.06 82 PHE A O 1
ATOM 621 N N . TYR A 1 83 ? 11.488 -3.829 -2.277 1.00 83.44 83 TYR A N 1
ATOM 622 C CA . TYR A 1 83 ? 12.249 -4.891 -2.922 1.00 83.44 83 TYR A CA 1
ATOM 623 C C . TYR A 1 83 ? 12.950 -4.343 -4.163 1.00 83.44 83 TYR A C 1
ATOM 625 O O . TYR A 1 83 ? 12.562 -3.304 -4.702 1.00 83.44 83 TYR A O 1
ATOM 633 N N . ASN A 1 84 ? 14.015 -5.014 -4.595 1.00 82.06 84 ASN A N 1
ATOM 634 C CA . ASN A 1 84 ? 14.781 -4.598 -5.761 1.00 82.06 84 ASN A CA 1
ATOM 635 C C . ASN A 1 84 ? 14.547 -5.558 -6.929 1.00 82.06 84 ASN A C 1
ATOM 637 O O . ASN A 1 84 ? 14.502 -6.778 -6.766 1.00 82.06 84 ASN A O 1
ATOM 641 N N . GLU A 1 85 ? 14.423 -4.985 -8.118 1.00 76.81 85 GLU A N 1
ATOM 642 C CA . GLU A 1 85 ? 14.208 -5.698 -9.370 1.00 76.81 85 GLU A CA 1
ATOM 643 C C . GLU A 1 85 ? 15.254 -5.244 -10.384 1.00 76.81 85 GLU A C 1
ATOM 645 O O . GLU A 1 85 ? 15.436 -4.049 -10.627 1.00 76.81 85 GLU A O 1
ATOM 650 N N . ILE A 1 86 ? 15.943 -6.207 -10.990 1.00 74.38 86 ILE A N 1
ATOM 651 C CA . ILE A 1 86 ? 16.855 -5.950 -12.104 1.00 74.38 86 ILE A CA 1
ATOM 652 C C . ILE A 1 86 ? 16.111 -6.234 -13.395 1.00 74.38 86 ILE A C 1
ATOM 654 O O . ILE A 1 86 ? 15.714 -7.373 -13.644 1.00 74.38 86 ILE A O 1
ATOM 658 N N . GLN A 1 87 ? 15.971 -5.212 -14.236 1.00 71.06 87 GLN A N 1
ATOM 659 C CA . GLN A 1 87 ? 15.520 -5.399 -15.606 1.00 71.06 87 GLN A CA 1
ATOM 660 C C . GLN A 1 87 ? 16.736 -5.609 -16.520 1.00 71.06 87 GLN A C 1
ATOM 662 O O . GLN A 1 87 ? 17.573 -4.704 -16.649 1.00 71.06 87 GLN A O 1
ATOM 667 N N . PRO A 1 88 ? 16.852 -6.785 -17.158 1.00 65.12 88 PRO A N 1
ATOM 668 C CA . PRO A 1 88 ? 17.917 -7.058 -18.107 1.00 65.12 88 PRO A CA 1
ATOM 669 C C . PRO A 1 88 ? 17.653 -6.355 -19.441 1.00 65.12 88 PRO A C 1
ATOM 671 O O . PRO A 1 88 ? 16.524 -5.991 -19.773 1.00 65.12 88 PRO A O 1
ATOM 674 N N . LEU A 1 89 ? 18.706 -6.211 -20.243 1.00 64.38 89 LEU A N 1
ATOM 675 C CA . LEU A 1 89 ? 18.606 -5.656 -21.592 1.00 64.38 89 LEU A CA 1
ATOM 676 C C . LEU A 1 89 ? 17.908 -6.664 -22.526 1.00 64.38 89 LEU A C 1
ATOM 678 O O . LEU A 1 89 ? 18.426 -7.778 -22.676 1.00 64.38 89 LEU A O 1
ATOM 682 N N . PRO A 1 90 ? 16.772 -6.317 -23.170 1.00 57.47 90 PRO A N 1
ATOM 683 C CA . PRO A 1 90 ? 15.935 -7.313 -23.840 1.00 57.47 90 PRO A CA 1
ATOM 684 C C . PRO A 1 90 ? 16.565 -8.006 -25.061 1.00 57.47 90 PRO A C 1
ATOM 686 O O . PRO A 1 90 ? 16.092 -9.072 -25.438 1.00 57.47 90 PRO A O 1
ATOM 689 N N . GLU A 1 91 ? 17.648 -7.489 -25.656 1.00 55.88 91 GLU A N 1
ATOM 690 C CA . GLU A 1 91 ? 18.077 -7.944 -26.996 1.00 55.88 91 GLU A CA 1
ATOM 691 C C . GLU A 1 91 ? 19.571 -8.266 -27.157 1.00 55.88 91 GLU A C 1
ATOM 693 O O . GLU A 1 91 ? 20.020 -8.584 -28.253 1.00 55.88 91 GLU A O 1
ATOM 698 N N . ILE A 1 92 ? 20.365 -8.265 -26.080 1.00 56.81 92 ILE A N 1
ATOM 699 C CA . ILE A 1 92 ? 21.837 -8.400 -26.186 1.00 56.81 92 ILE A CA 1
ATOM 700 C C . ILE A 1 92 ? 22.378 -9.704 -25.579 1.00 56.81 92 ILE A C 1
ATOM 702 O O . ILE A 1 92 ? 23.566 -9.831 -25.274 1.00 56.81 92 ILE A O 1
ATOM 706 N N . ARG A 1 93 ? 21.508 -10.712 -25.430 1.00 52.94 93 ARG A N 1
ATOM 707 C CA . ARG A 1 93 ? 21.816 -12.008 -24.790 1.00 52.94 93 ARG A CA 1
ATOM 708 C C . ARG A 1 93 ? 23.022 -12.745 -25.394 1.00 52.94 93 ARG A C 1
ATOM 710 O O . ARG A 1 93 ? 23.598 -13.587 -24.718 1.00 52.94 93 ARG A O 1
ATOM 717 N N . ALA A 1 94 ? 23.395 -12.442 -26.640 1.00 60.03 94 ALA A N 1
ATOM 718 C CA . ALA A 1 94 ? 24.528 -13.060 -27.331 1.00 60.03 94 ALA A CA 1
ATOM 719 C C . ALA A 1 94 ? 25.894 -12.407 -27.030 1.00 60.03 94 ALA A C 1
ATOM 721 O O . ALA A 1 94 ? 26.921 -13.037 -27.258 1.00 60.03 94 ALA A O 1
ATOM 722 N N . ILE A 1 95 ? 25.921 -11.161 -26.539 1.00 62.78 95 ILE A N 1
ATOM 723 C CA . ILE A 1 95 ? 27.154 -10.351 -26.400 1.00 62.78 95 ILE A CA 1
ATOM 724 C C . ILE A 1 95 ? 27.459 -10.049 -24.923 1.00 62.78 95 ILE A C 1
ATOM 726 O O . ILE A 1 95 ? 28.585 -9.724 -24.555 1.00 62.78 95 ILE A O 1
ATOM 730 N N . VAL A 1 96 ? 26.456 -10.175 -24.054 1.00 61.47 96 VAL A N 1
ATOM 731 C CA . VAL A 1 96 ? 26.513 -9.748 -22.655 1.00 61.47 96 VAL A CA 1
ATOM 732 C C . VAL A 1 96 ? 26.565 -10.971 -21.723 1.00 61.47 96 VAL A C 1
ATOM 734 O O . VAL A 1 96 ? 25.799 -11.913 -21.931 1.00 61.47 96 VAL A O 1
ATOM 737 N N . PRO A 1 97 ? 27.427 -10.990 -20.681 1.00 63.22 97 PRO A N 1
ATOM 738 C CA . PRO A 1 97 ? 27.468 -12.078 -19.701 1.00 63.22 97 PRO A CA 1
ATOM 739 C C . PRO A 1 97 ? 26.090 -12.378 -19.091 1.00 63.22 97 PRO A C 1
ATOM 741 O O . PRO A 1 97 ? 25.342 -11.449 -18.784 1.00 63.22 97 PRO A O 1
ATOM 744 N N . ARG A 1 98 ? 25.780 -13.661 -18.826 1.00 61.50 98 ARG A N 1
ATOM 745 C CA . ARG A 1 98 ? 24.468 -14.103 -18.288 1.00 61.50 98 ARG A CA 1
ATOM 746 C C . ARG A 1 98 ? 23.987 -13.304 -17.074 1.00 61.50 98 ARG A C 1
ATOM 748 O O . ARG A 1 98 ? 22.799 -13.029 -16.968 1.00 61.50 98 ARG A O 1
ATOM 755 N N . ALA A 1 99 ? 24.905 -12.914 -16.192 1.00 62.75 99 ALA A N 1
ATOM 756 C CA . ALA A 1 99 ? 24.604 -12.132 -14.993 1.00 62.75 99 ALA A CA 1
ATOM 757 C C . ALA A 1 99 ? 23.992 -10.745 -15.287 1.00 62.75 99 ALA A C 1
ATOM 759 O O . ALA A 1 99 ? 23.308 -10.192 -14.437 1.00 62.75 99 ALA A O 1
ATOM 760 N N . LEU A 1 100 ? 24.219 -10.186 -16.480 1.00 56.84 100 LEU A N 1
ATOM 761 C CA . LEU A 1 100 ? 23.687 -8.890 -16.918 1.00 56.84 100 LEU A CA 1
ATOM 762 C C . LEU A 1 100 ? 22.513 -9.038 -17.908 1.00 56.84 100 LEU A C 1
ATOM 764 O O . LEU A 1 100 ? 21.850 -8.054 -18.235 1.00 56.84 100 LEU A O 1
ATOM 768 N N . SER A 1 101 ? 22.258 -10.255 -18.403 1.00 57.53 101 SER A N 1
ATOM 769 C CA . SER A 1 101 ? 21.220 -10.550 -19.400 1.00 57.53 101 SER A CA 1
ATOM 770 C C . SER A 1 101 ? 20.001 -11.288 -18.835 1.00 57.53 101 SER A C 1
ATOM 772 O O . SER A 1 101 ? 19.060 -11.564 -19.580 1.00 57.53 101 SER A O 1
ATOM 774 N N . ALA A 1 102 ? 20.037 -11.678 -17.562 1.00 59.03 102 ALA A N 1
ATOM 775 C CA . ALA A 1 102 ? 18.957 -12.383 -16.885 1.00 59.03 102 ALA A CA 1
ATOM 776 C C . ALA A 1 102 ? 18.228 -11.464 -15.898 1.00 59.03 102 ALA A C 1
ATOM 778 O O . ALA A 1 102 ? 18.801 -10.534 -15.334 1.00 59.03 102 ALA A O 1
ATOM 779 N N . GLU A 1 103 ? 16.935 -11.721 -15.743 1.00 58.84 103 GLU A N 1
ATOM 780 C CA . GLU A 1 103 ? 16.079 -11.009 -14.808 1.00 58.84 103 GLU A CA 1
ATOM 781 C C . GLU A 1 103 ? 16.272 -11.603 -13.419 1.00 58.84 103 GLU A C 1
ATOM 783 O O . GLU A 1 103 ? 16.165 -12.818 -13.235 1.00 58.84 103 GLU A O 1
ATOM 788 N N . TYR A 1 104 ? 16.578 -10.746 -12.452 1.00 64.56 104 TYR A N 1
ATOM 789 C CA . TYR A 1 104 ? 16.775 -11.152 -11.070 1.00 64.56 104 TYR A CA 1
ATOM 790 C C . TYR A 1 104 ? 15.909 -10.273 -10.177 1.00 64.56 104 TYR A C 1
ATOM 792 O O . TYR A 1 104 ? 16.127 -9.064 -10.072 1.00 64.56 104 TYR A O 1
ATOM 800 N N . ALA A 1 105 ? 14.942 -10.900 -9.516 1.00 58.28 105 ALA A N 1
ATOM 801 C CA . ALA A 1 105 ? 14.315 -10.339 -8.333 1.00 58.28 105 ALA A CA 1
ATOM 802 C C . ALA A 1 105 ? 15.159 -10.766 -7.133 1.00 58.28 105 ALA A C 1
ATOM 804 O O . ALA A 1 105 ? 15.412 -11.960 -6.950 1.00 58.28 105 ALA A O 1
ATOM 805 N N . PHE A 1 106 ? 15.611 -9.818 -6.321 1.00 61.84 106 PHE A N 1
ATOM 806 C CA . PHE A 1 106 ? 16.308 -10.150 -5.086 1.00 61.84 106 PHE A CA 1
ATOM 807 C C . PHE A 1 106 ? 15.847 -9.236 -3.961 1.00 61.84 106 PHE A C 1
ATOM 809 O O . PHE A 1 106 ? 15.803 -8.009 -4.072 1.00 61.84 106 PHE A O 1
ATOM 816 N N . ASP A 1 107 ? 15.491 -9.876 -2.857 1.00 55.47 107 ASP A N 1
ATOM 817 C CA . ASP A 1 107 ? 15.174 -9.197 -1.619 1.00 55.47 107 ASP A CA 1
ATOM 818 C C . ASP A 1 107 ? 16.491 -8.933 -0.887 1.00 55.47 107 ASP A C 1
ATOM 820 O O . ASP A 1 107 ? 17.082 -9.820 -0.260 1.00 55.47 107 ASP A O 1
ATOM 824 N N . VAL A 1 108 ? 17.019 -7.719 -1.037 1.00 56.91 108 VAL A N 1
ATOM 825 C CA . VAL A 1 108 ? 18.084 -7.275 -0.142 1.00 56.91 108 VAL A CA 1
ATOM 826 C C . VAL A 1 108 ? 17.409 -7.046 1.192 1.00 56.91 108 VAL A C 1
ATOM 828 O O . VAL A 1 108 ? 16.673 -6.070 1.314 1.00 56.91 108 VAL A O 1
ATOM 831 N N . ARG A 1 109 ? 17.672 -7.923 2.173 1.00 51.53 109 ARG A N 1
ATOM 832 C CA . ARG A 1 109 ? 17.185 -7.760 3.550 1.00 51.53 109 ARG A CA 1
ATOM 833 C C . ARG A 1 109 ? 17.582 -6.381 4.055 1.00 51.53 109 ARG A C 1
ATOM 835 O O . ARG A 1 109 ? 18.706 -6.158 4.502 1.00 51.53 109 ARG A O 1
ATOM 842 N N . SER A 1 110 ? 16.650 -5.454 3.936 1.00 55.91 110 SER A N 1
ATOM 843 C CA . SER A 1 110 ? 16.797 -4.094 4.394 1.00 55.91 110 SER A CA 1
ATOM 844 C C . SER A 1 110 ? 16.361 -4.053 5.852 1.00 55.91 110 SER A C 1
ATOM 846 O O . SER A 1 110 ? 15.298 -4.586 6.175 1.00 55.91 110 SER A O 1
ATOM 848 N N . PRO A 1 111 ? 17.123 -3.408 6.749 1.00 60.72 111 PRO A N 1
ATOM 849 C CA . PRO A 1 111 ? 16.665 -3.183 8.117 1.00 60.72 111 PRO A CA 1
ATOM 850 C C . PRO A 1 111 ? 15.480 -2.201 8.180 1.00 60.72 111 PRO A C 1
ATOM 852 O O . PRO A 1 111 ? 14.890 -2.027 9.241 1.00 60.72 111 PRO A O 1
ATOM 855 N N . TYR A 1 112 ? 15.115 -1.563 7.062 1.00 68.62 112 TYR A N 1
ATOM 856 C CA . TYR A 1 112 ? 14.051 -0.563 6.966 1.00 68.62 112 TYR A CA 1
ATOM 857 C C . TYR A 1 112 ? 12.729 -1.168 6.475 1.00 68.62 112 TYR A C 1
ATOM 859 O O . TYR A 1 112 ? 12.141 -0.683 5.509 1.00 68.62 112 TYR A O 1
ATOM 867 N N . ILE A 1 113 ? 12.285 -2.249 7.116 1.00 82.19 113 ILE A N 1
ATOM 868 C CA . ILE A 1 113 ? 10.979 -2.867 6.863 1.00 82.19 113 ILE A CA 1
ATOM 869 C C . ILE A 1 113 ? 10.137 -2.740 8.130 1.00 82.19 113 ILE A C 1
ATOM 871 O O . ILE A 1 113 ? 10.553 -3.149 9.213 1.00 82.19 113 ILE A O 1
ATOM 875 N N . TYR A 1 114 ? 8.943 -2.177 7.987 1.00 85.12 114 TYR A N 1
ATOM 876 C CA . TYR A 1 114 ? 7.924 -2.149 9.024 1.00 85.12 114 TYR A CA 1
ATOM 877 C C . TYR A 1 114 ? 6.889 -3.244 8.763 1.00 85.12 114 TYR A C 1
ATOM 879 O O . TYR A 1 114 ? 6.329 -3.316 7.669 1.00 85.12 114 TYR A O 1
ATOM 887 N N . GLY A 1 115 ? 6.597 -4.045 9.789 1.00 86.44 115 GLY A N 1
ATOM 888 C CA . GLY A 1 115 ? 5.542 -5.058 9.756 1.00 86.44 115 GLY A CA 1
ATOM 889 C C . GLY A 1 115 ? 5.848 -6.268 8.866 1.00 86.44 115 GLY A C 1
ATOM 890 O O . GLY A 1 115 ? 6.992 -6.523 8.492 1.00 86.44 115 GLY A O 1
ATOM 891 N N . HIS A 1 116 ? 4.806 -7.036 8.552 1.00 87.25 116 HIS A N 1
ATOM 892 C CA . HIS A 1 116 ? 4.866 -8.218 7.689 1.00 87.25 116 HIS A CA 1
ATOM 893 C C . HIS A 1 116 ? 3.874 -8.030 6.545 1.00 87.25 116 HIS A C 1
ATOM 895 O O . HIS A 1 116 ? 2.701 -7.795 6.813 1.00 87.25 116 HIS A O 1
ATOM 901 N N . ASP A 1 117 ? 4.312 -8.170 5.291 1.00 88.69 117 ASP A N 1
ATOM 902 C CA . ASP A 1 117 ? 3.443 -7.977 4.124 1.00 88.69 117 ASP A CA 1
ATOM 903 C C . ASP A 1 117 ? 2.337 -9.046 4.069 1.00 88.69 117 ASP A C 1
ATOM 905 O O . ASP A 1 117 ? 2.624 -10.211 3.769 1.00 88.69 117 ASP A O 1
ATOM 909 N N . PRO A 1 118 ? 1.065 -8.688 4.333 1.00 88.12 118 PRO A N 1
ATOM 910 C CA . PRO A 1 118 ? -0.024 -9.656 4.326 1.00 88.12 118 PRO A CA 1
ATOM 911 C C . PRO A 1 118 ? -0.472 -10.027 2.903 1.00 88.12 118 PRO A C 1
ATOM 913 O O . PRO A 1 118 ? -1.287 -10.932 2.742 1.00 88.12 118 PRO A O 1
ATOM 916 N N . LEU A 1 119 ? 0.022 -9.333 1.870 1.00 89.75 119 LEU A N 1
ATOM 917 C CA . LEU A 1 119 ? -0.388 -9.489 0.472 1.00 89.75 119 LEU A CA 1
ATOM 918 C C . LEU A 1 119 ? 0.812 -9.730 -0.459 1.00 89.75 119 LEU A C 1
ATOM 920 O O . LEU A 1 119 ? 0.765 -9.352 -1.628 1.00 89.75 119 LEU A O 1
ATOM 924 N N . SER A 1 120 ? 1.881 -10.360 0.032 1.00 85.50 120 SER A N 1
ATOM 925 C CA . SER A 1 120 ? 3.158 -10.534 -0.689 1.00 85.50 120 SER A CA 1
ATOM 926 C C . SER A 1 120 ? 3.056 -11.252 -2.045 1.00 85.50 120 SER A C 1
ATOM 928 O O . SER A 1 120 ? 3.907 -11.059 -2.916 1.00 85.50 120 SER A O 1
ATOM 930 N N . SER A 1 121 ? 2.002 -12.044 -2.261 1.00 86.69 121 SER A N 1
ATOM 931 C CA . SER A 1 121 ? 1.702 -12.704 -3.539 1.00 86.69 121 SER A CA 1
ATOM 932 C C . SER A 1 121 ? 1.086 -11.775 -4.592 1.00 86.69 121 SER A C 1
ATOM 934 O O . SER A 1 121 ? 1.109 -12.098 -5.778 1.00 86.69 121 SER A O 1
ATOM 936 N N . ILE A 1 122 ? 0.545 -10.623 -4.188 1.00 89.69 122 ILE A N 1
ATOM 937 C CA . ILE A 1 122 ? -0.111 -9.655 -5.071 1.00 89.69 122 ILE A CA 1
ATOM 938 C C . ILE A 1 122 ? 0.851 -8.501 -5.318 1.00 89.69 122 ILE A C 1
ATOM 940 O O . ILE A 1 122 ? 1.112 -7.713 -4.410 1.00 89.69 122 ILE A O 1
ATOM 944 N N . ARG A 1 123 ? 1.345 -8.362 -6.549 1.00 89.62 123 ARG A N 1
ATOM 945 C CA . ARG A 1 123 ? 2.218 -7.256 -6.974 1.00 89.62 123 ARG A CA 1
ATOM 946 C C . ARG A 1 123 ? 1.485 -6.330 -7.940 1.00 89.62 123 ARG A C 1
ATOM 948 O O . ARG A 1 123 ? 0.689 -6.794 -8.757 1.00 89.62 123 ARG A O 1
ATOM 955 N N . LEU A 1 124 ? 1.740 -5.027 -7.826 1.00 91.44 124 LEU A N 1
ATOM 956 C CA . LEU A 1 124 ? 1.253 -4.030 -8.782 1.00 91.44 124 LEU A CA 1
ATOM 957 C C . LEU A 1 124 ? 2.277 -3.854 -9.910 1.00 91.44 124 LEU A C 1
ATOM 959 O O . LEU A 1 124 ? 1.923 -3.804 -11.084 1.00 91.44 124 LEU A O 1
ATOM 963 N N . TYR A 1 125 ? 3.561 -3.848 -9.568 1.00 88.00 125 TYR A N 1
ATOM 964 C CA . TYR A 1 125 ? 4.666 -3.882 -10.508 1.00 88.00 125 TYR A CA 1
ATOM 965 C C . TYR A 1 125 ? 4.657 -5.196 -11.303 1.00 88.00 125 TYR A C 1
ATOM 967 O O . TYR A 1 125 ? 4.447 -6.274 -10.746 1.00 88.00 125 TYR A O 1
ATOM 975 N N . ARG A 1 126 ? 4.872 -5.090 -12.623 1.00 84.81 126 ARG A N 1
ATOM 976 C CA . ARG A 1 126 ? 4.706 -6.157 -13.637 1.00 84.81 126 ARG A CA 1
ATOM 977 C C . ARG A 1 126 ? 3.292 -6.716 -13.805 1.00 84.81 126 ARG A C 1
ATOM 979 O O . ARG A 1 126 ? 3.114 -7.660 -14.571 1.00 84.81 126 ARG A O 1
ATOM 986 N N . ASN A 1 127 ? 2.283 -6.134 -13.165 1.00 88.38 127 ASN A N 1
ATOM 987 C CA . ASN A 1 127 ? 0.904 -6.487 -13.459 1.00 88.38 127 ASN A CA 1
ATOM 988 C C . ASN A 1 127 ? 0.419 -5.690 -14.686 1.00 88.38 127 ASN A C 1
ATOM 990 O O . ASN A 1 127 ? 0.325 -4.466 -14.604 1.00 88.38 127 ASN A O 1
ATOM 994 N N . PRO A 1 128 ? 0.094 -6.344 -15.818 1.00 85.12 128 PRO A N 1
ATOM 995 C CA . PRO A 1 128 ? -0.296 -5.649 -17.046 1.00 85.12 128 PRO A CA 1
ATOM 996 C C . PRO A 1 128 ? -1.633 -4.905 -16.929 1.00 85.12 128 PRO A C 1
ATOM 998 O O . PRO A 1 128 ? -1.921 -4.048 -17.757 1.00 85.12 128 PRO A O 1
ATOM 1001 N N . ALA A 1 129 ? -2.447 -5.220 -15.917 1.00 86.00 129 ALA A N 1
ATOM 1002 C CA . ALA A 1 129 ? -3.700 -4.525 -15.643 1.00 86.00 129 ALA A CA 1
ATOM 1003 C C . ALA A 1 129 ? -3.514 -3.248 -14.801 1.00 86.00 129 ALA A C 1
ATOM 1005 O O . ALA A 1 129 ? -4.497 -2.574 -14.510 1.00 86.00 129 ALA A O 1
ATOM 1006 N N . VAL A 1 130 ? -2.287 -2.925 -14.375 1.00 88.25 130 VAL A N 1
ATOM 1007 C CA . VAL A 1 130 ? -2.003 -1.795 -13.484 1.00 88.25 130 VAL A CA 1
ATOM 1008 C C . VAL A 1 130 ? -1.287 -0.677 -14.229 1.00 88.25 130 VAL A C 1
ATOM 1010 O O . VAL A 1 130 ? -0.256 -0.896 -14.865 1.00 88.25 130 VAL A O 1
ATOM 1013 N N . THR A 1 131 ? -1.783 0.549 -14.064 1.00 87.88 131 THR A N 1
ATOM 1014 C CA . THR A 1 131 ? -1.119 1.755 -14.567 1.00 87.88 131 THR A CA 1
ATOM 1015 C C . THR A 1 131 ? -0.318 2.437 -13.460 1.00 87.88 131 THR A C 1
ATOM 1017 O O . THR A 1 131 ? -0.840 2.715 -12.381 1.00 87.88 131 THR A O 1
ATOM 1020 N N . PHE A 1 132 ? 0.947 2.753 -13.740 1.00 87.88 132 PHE A N 1
ATOM 1021 C CA . PHE A 1 132 ? 1.769 3.602 -12.879 1.00 87.88 132 PHE A CA 1
ATOM 1022 C C . PHE A 1 132 ? 1.722 5.043 -13.382 1.00 87.88 132 PHE A C 1
ATOM 1024 O O . PHE A 1 132 ? 2.014 5.313 -14.546 1.00 87.88 132 PHE A O 1
ATOM 1031 N N . VAL A 1 133 ? 1.372 5.972 -12.496 1.00 86.12 133 VAL A N 1
ATOM 1032 C CA . VAL A 1 133 ? 1.206 7.393 -12.816 1.00 86.12 133 VAL A CA 1
ATOM 1033 C C . VAL A 1 133 ? 2.292 8.205 -12.118 1.00 86.12 133 VAL A C 1
ATOM 1035 O O . VAL A 1 133 ? 2.611 7.962 -10.955 1.00 86.12 133 VAL A O 1
ATOM 1038 N N . GLN A 1 134 ? 2.859 9.185 -12.820 1.00 84.69 134 GLN A N 1
ATOM 1039 C CA . GLN A 1 134 ? 3.790 10.160 -12.249 1.00 84.69 134 GLN A CA 1
ATOM 1040 C C . GLN A 1 134 ? 3.108 11.520 -12.102 1.00 84.69 134 GLN A C 1
ATOM 1042 O O . GLN A 1 134 ? 2.429 11.984 -13.019 1.00 84.69 134 GLN A O 1
ATOM 1047 N N . ALA A 1 135 ? 3.305 12.159 -10.951 1.00 76.12 135 ALA A N 1
ATOM 1048 C CA . ALA A 1 135 ? 2.886 13.535 -10.707 1.00 76.12 135 ALA A CA 1
ATOM 1049 C C . ALA A 1 135 ? 4.035 14.524 -11.007 1.00 76.12 135 ALA A C 1
ATOM 1051 O O . ALA A 1 135 ? 5.083 14.143 -11.539 1.00 76.12 135 ALA A O 1
ATOM 1052 N N . ASP A 1 136 ? 3.809 15.814 -10.735 1.00 79.06 136 ASP A N 1
ATOM 1053 C CA . ASP A 1 136 ? 4.807 16.896 -10.813 1.00 79.06 136 ASP A CA 1
ATOM 1054 C C . ASP A 1 136 ? 5.586 16.970 -12.137 1.00 79.06 136 ASP A C 1
ATOM 1056 O O . ASP A 1 136 ? 6.796 17.207 -12.167 1.00 79.06 136 ASP A O 1
ATOM 1060 N N . GLY A 1 137 ? 4.898 16.722 -13.255 1.00 76.00 137 GLY A N 1
ATOM 1061 C CA . GLY A 1 137 ? 5.517 16.723 -14.582 1.00 76.00 137 GLY A CA 1
ATOM 1062 C C . GLY A 1 137 ? 6.572 15.626 -14.772 1.00 76.00 137 GLY A C 1
ATOM 1063 O O . GLY A 1 137 ? 7.525 15.830 -15.518 1.00 76.00 137 GLY A O 1
ATOM 1064 N N . GLY A 1 138 ? 6.434 14.490 -14.078 1.00 76.62 138 GLY A N 1
ATOM 1065 C CA . GLY A 1 138 ? 7.349 13.348 -14.172 1.00 76.62 138 GLY A CA 1
ATOM 1066 C C . GLY A 1 138 ? 8.471 13.342 -13.130 1.00 76.62 138 GLY A C 1
ATOM 1067 O O . GLY A 1 138 ? 9.345 12.480 -13.186 1.00 76.62 138 GLY A O 1
ATOM 1068 N N . ARG A 1 139 ? 8.474 14.295 -12.188 1.00 77.88 139 ARG A N 1
ATOM 1069 C CA . ARG A 1 139 ? 9.497 14.381 -11.130 1.00 77.88 139 ARG A CA 1
ATOM 1070 C C . ARG A 1 139 ? 9.211 13.474 -9.939 1.00 77.88 139 ARG A C 1
ATOM 1072 O O . ARG A 1 139 ? 10.147 13.096 -9.239 1.00 77.88 139 ARG A O 1
ATOM 1079 N N . SER A 1 140 ? 7.949 13.128 -9.704 1.00 78.69 140 SER A N 1
ATOM 1080 C CA . SER A 1 140 ? 7.580 12.200 -8.636 1.00 78.69 140 SER A CA 1
ATOM 1081 C C . SER A 1 140 ? 7.828 10.745 -9.072 1.00 78.69 140 SER A C 1
ATOM 1083 O O . SER A 1 140 ? 7.790 10.433 -10.272 1.00 78.69 140 SER A O 1
ATOM 1085 N N . PRO A 1 141 ? 8.047 9.824 -8.117 1.00 84.62 141 PRO A N 1
ATOM 1086 C CA . PRO A 1 141 ? 8.125 8.397 -8.406 1.00 84.62 141 PRO A CA 1
ATOM 1087 C C . PRO A 1 141 ? 6.860 7.909 -9.114 1.00 84.62 141 PRO A C 1
ATOM 1089 O O . PRO A 1 141 ? 5.745 8.317 -8.772 1.00 84.62 141 PRO A O 1
ATOM 1092 N N . ALA A 1 142 ? 7.023 7.008 -10.083 1.00 89.06 142 ALA A N 1
ATOM 1093 C CA . ALA A 1 142 ? 5.882 6.371 -10.729 1.00 89.06 142 ALA A CA 1
ATOM 1094 C C . ALA A 1 142 ? 5.132 5.543 -9.684 1.00 89.06 142 ALA A C 1
ATOM 1096 O O . ALA A 1 142 ? 5.714 4.646 -9.078 1.00 89.06 142 ALA A O 1
ATOM 1097 N N . THR A 1 143 ? 3.868 5.883 -9.443 1.00 88.06 143 THR A N 1
ATOM 1098 C CA . THR A 1 143 ? 3.067 5.366 -8.332 1.00 88.06 143 THR A CA 1
ATOM 1099 C C . THR A 1 143 ? 1.842 4.638 -8.870 1.00 88.06 143 THR A C 1
ATOM 1101 O O . THR A 1 143 ? 1.135 5.159 -9.732 1.00 88.06 143 THR A O 1
ATOM 1104 N N . ALA A 1 144 ? 1.571 3.452 -8.336 1.00 90.12 144 ALA A N 1
ATOM 1105 C CA . ALA A 1 144 ? 0.329 2.722 -8.545 1.00 90.12 144 ALA A CA 1
ATOM 1106 C C . ALA A 1 144 ? -0.365 2.491 -7.201 1.00 90.12 144 ALA A C 1
ATOM 1108 O O . ALA A 1 144 ? 0.284 2.182 -6.198 1.00 90.12 144 ALA A O 1
ATOM 1109 N N . ILE A 1 145 ? -1.692 2.618 -7.187 1.00 88.62 145 ILE A N 1
ATOM 1110 C CA . ILE A 1 145 ? -2.519 2.354 -6.007 1.00 88.62 145 ILE A CA 1
ATOM 1111 C C . ILE A 1 145 ? -3.639 1.395 -6.387 1.00 88.62 145 ILE A C 1
ATOM 1113 O O . ILE A 1 145 ? -4.290 1.558 -7.418 1.00 88.62 145 ILE A O 1
ATOM 1117 N N . ALA A 1 146 ? -3.900 0.417 -5.524 1.00 90.06 146 ALA A N 1
ATOM 1118 C CA . ALA A 1 146 ? -5.023 -0.492 -5.680 1.00 90.06 146 ALA A CA 1
ATOM 1119 C C . ALA A 1 146 ? -5.741 -0.763 -4.354 1.00 90.06 146 ALA A C 1
ATOM 1121 O O . ALA A 1 146 ? -5.145 -0.850 -3.275 1.00 90.06 146 ALA A O 1
ATOM 1122 N N . LYS A 1 147 ? -7.056 -0.947 -4.430 1.00 89.00 147 LYS A N 1
ATOM 1123 C CA . LYS A 1 147 ? -7.878 -1.473 -3.340 1.00 89.00 147 LYS A CA 1
ATOM 1124 C C . LYS A 1 147 ? -8.048 -2.970 -3.573 1.00 89.00 147 LYS A C 1
ATOM 1126 O O . LYS A 1 147 ? -8.507 -3.381 -4.630 1.00 89.00 147 LYS A O 1
ATOM 1131 N N . PHE A 1 148 ? -7.658 -3.771 -2.590 1.00 89.00 148 PHE A N 1
ATOM 1132 C CA . PHE A 1 148 ? -7.843 -5.216 -2.617 1.00 89.00 148 PHE A CA 1
ATOM 1133 C C . PHE A 1 148 ? -8.894 -5.606 -1.589 1.00 89.00 148 PHE A C 1
ATOM 1135 O O . PHE A 1 148 ? -8.813 -5.165 -0.438 1.00 89.00 148 PHE A O 1
ATOM 1142 N N . ASN A 1 149 ? -9.860 -6.415 -2.005 1.00 86.38 149 ASN A N 1
ATOM 1143 C CA . ASN A 1 149 ? -10.876 -6.975 -1.133 1.00 86.38 149 ASN A CA 1
ATOM 1144 C C . ASN A 1 149 ? -10.557 -8.452 -0.877 1.00 86.38 149 ASN A C 1
ATOM 1146 O O . ASN A 1 149 ? -10.566 -9.273 -1.789 1.00 86.38 149 ASN A O 1
ATOM 1150 N N . GLN A 1 150 ? -10.276 -8.791 0.383 1.00 81.94 150 GLN A N 1
ATOM 1151 C CA . GLN A 1 150 ? -9.941 -10.162 0.772 1.00 81.94 150 GLN A CA 1
ATOM 1152 C C . GLN A 1 150 ? -11.113 -11.140 0.617 1.00 81.94 150 GLN A C 1
ATOM 1154 O O . GLN A 1 150 ? -10.872 -12.316 0.385 1.00 81.94 150 GLN A O 1
ATOM 1159 N N . GLY A 1 151 ? -12.364 -10.682 0.731 1.00 83.12 151 GLY A N 1
ATOM 1160 C CA . GLY A 1 151 ? -13.534 -11.563 0.704 1.00 83.12 151 GLY A CA 1
ATOM 1161 C C . GLY A 1 151 ? -13.871 -12.102 -0.687 1.00 83.12 151 GLY A C 1
ATOM 1162 O O . GLY A 1 151 ? -14.336 -13.230 -0.806 1.00 83.12 151 GLY A O 1
ATOM 1163 N N . ASN A 1 152 ? -13.634 -11.313 -1.738 1.00 86.44 152 ASN A N 1
ATOM 1164 C CA . ASN A 1 152 ? -13.905 -11.699 -3.129 1.00 86.44 152 ASN A CA 1
ATOM 1165 C C . ASN A 1 152 ? -12.639 -11.761 -4.005 1.00 86.44 152 ASN A C 1
ATOM 1167 O O . ASN A 1 152 ? -12.747 -12.008 -5.203 1.00 86.44 152 ASN A O 1
ATOM 1171 N N . HIS A 1 153 ? -11.456 -11.540 -3.421 1.00 84.94 153 HIS A N 1
ATOM 1172 C CA . HIS A 1 153 ? -10.158 -11.486 -4.104 1.00 84.94 153 HIS A CA 1
ATOM 1173 C C . HIS A 1 153 ? -10.076 -10.467 -5.253 1.00 84.94 153 HIS A C 1
ATOM 1175 O O . HIS A 1 153 ? -9.224 -10.581 -6.136 1.00 84.94 153 HIS A O 1
ATOM 1181 N N . GLU A 1 154 ? -10.932 -9.447 -5.246 1.00 88.69 154 GLU A N 1
ATOM 1182 C CA . GLU A 1 154 ? -10.952 -8.423 -6.282 1.00 88.69 154 GLU A CA 1
ATOM 1183 C C . GLU A 1 154 ? -9.870 -7.369 -6.026 1.00 88.69 154 GLU A C 1
ATOM 1185 O O . GLU A 1 154 ? -9.764 -6.800 -4.932 1.00 88.69 154 GLU A O 1
ATOM 1190 N N . LEU A 1 155 ? -9.076 -7.087 -7.062 1.00 87.62 155 LEU A N 1
ATOM 1191 C CA . LEU A 1 155 ? -8.102 -6.003 -7.087 1.00 87.62 155 LEU A CA 1
ATOM 1192 C C . LEU A 1 155 ? -8.627 -4.883 -7.985 1.00 87.62 155 LEU A C 1
ATOM 1194 O O . LEU A 1 155 ? -8.699 -5.036 -9.201 1.00 87.62 155 LEU A O 1
ATOM 1198 N N . LYS A 1 156 ? -8.958 -3.744 -7.383 1.00 88.75 156 LYS A N 1
ATOM 1199 C CA . LYS A 1 156 ? -9.418 -2.554 -8.093 1.00 88.75 156 LYS A CA 1
ATOM 1200 C C . LYS A 1 156 ? -8.317 -1.504 -8.128 1.00 88.75 156 LYS A C 1
ATOM 1202 O O . LYS A 1 156 ? -7.955 -0.950 -7.087 1.00 88.75 156 LYS A O 1
ATOM 1207 N N . THR A 1 157 ? -7.792 -1.235 -9.313 1.00 86.88 157 THR A N 1
ATOM 1208 C CA . THR A 1 157 ? -6.773 -0.213 -9.564 1.00 86.88 157 THR A CA 1
ATOM 1209 C C . THR A 1 157 ? -7.370 1.192 -9.518 1.00 86.88 157 THR A C 1
ATOM 1211 O O . THR A 1 157 ? -8.559 1.399 -9.773 1.00 86.88 157 THR A O 1
ATOM 1214 N N . LEU A 1 158 ? -6.552 2.165 -9.120 1.00 82.50 158 LEU A N 1
ATOM 1215 C CA . LEU A 1 158 ? -6.866 3.588 -9.213 1.00 82.50 158 LEU A CA 1
ATOM 1216 C C . LEU A 1 158 ? -6.014 4.177 -10.338 1.00 82.50 158 LEU A C 1
ATOM 1218 O O . LEU A 1 158 ? -4.848 4.495 -10.134 1.00 82.50 158 LEU A O 1
ATOM 1222 N N . ASP A 1 159 ? -6.600 4.298 -11.526 1.00 72.62 159 ASP A N 1
ATOM 1223 C CA . ASP A 1 159 ? -5.847 4.511 -12.772 1.00 72.62 159 ASP A CA 1
ATOM 1224 C C . ASP A 1 159 ? -5.723 5.983 -13.191 1.00 72.62 159 ASP A C 1
ATOM 1226 O O . ASP A 1 159 ? -5.204 6.294 -14.260 1.00 72.62 159 ASP A O 1
ATOM 1230 N N . SER A 1 160 ? -6.191 6.923 -12.365 1.00 66.94 160 SER A N 1
ATOM 1231 C CA . SER A 1 160 ? -6.064 8.356 -12.654 1.00 66.94 160 SER A CA 1
ATOM 1232 C C . SER A 1 160 ? -5.366 9.108 -11.534 1.00 66.94 160 SER A C 1
ATOM 1234 O O . SER A 1 160 ? -5.608 8.861 -10.352 1.00 66.94 160 SER A O 1
ATOM 1236 N N . ALA A 1 161 ? -4.562 10.106 -11.910 1.00 64.50 161 ALA A N 1
ATOM 1237 C CA . ALA A 1 161 ? -3.912 11.017 -10.970 1.00 64.50 161 ALA A CA 1
ATOM 1238 C C . ALA A 1 161 ? -4.914 11.651 -9.992 1.00 64.50 161 ALA A C 1
ATOM 1240 O O . ALA A 1 161 ? -4.581 11.874 -8.832 1.00 64.50 161 ALA A O 1
ATOM 1241 N N . LEU A 1 162 ? -6.151 11.902 -10.436 1.00 67.25 162 LEU A N 1
ATOM 1242 C CA . LEU A 1 162 ? -7.222 12.453 -9.610 1.00 67.25 162 LEU A CA 1
ATOM 1243 C C . LEU A 1 162 ? -7.732 11.438 -8.578 1.00 67.25 162 LEU A C 1
ATOM 1245 O O . LEU A 1 162 ? -7.811 11.781 -7.405 1.00 67.25 162 LEU A O 1
ATOM 1249 N N . GLN A 1 163 ? -7.998 10.190 -8.978 1.00 69.81 163 GLN A N 1
ATOM 1250 C CA . GLN A 1 163 ? -8.392 9.121 -8.049 1.00 69.81 163 GLN A CA 1
ATOM 1251 C C . GLN A 1 163 ? -7.278 8.779 -7.056 1.00 69.81 163 GLN A C 1
ATOM 1253 O O . GLN A 1 163 ? -7.552 8.561 -5.881 1.00 69.81 163 GLN A O 1
ATOM 1258 N N . ILE A 1 164 ? -6.025 8.768 -7.516 1.00 66.12 164 ILE A N 1
ATOM 1259 C CA . ILE A 1 164 ? -4.838 8.572 -6.678 1.00 66.12 164 ILE A CA 1
ATOM 1260 C C . ILE A 1 164 ? -4.715 9.722 -5.676 1.00 66.12 164 ILE A C 1
ATOM 1262 O O . ILE A 1 164 ? -4.609 9.484 -4.480 1.00 66.12 164 ILE A O 1
ATOM 1266 N N . SER A 1 165 ? -4.803 10.970 -6.140 1.00 65.38 165 SER A N 1
ATOM 1267 C CA . SER A 1 165 ? -4.709 12.163 -5.288 1.00 65.38 165 SER A CA 1
ATOM 1268 C C . SER A 1 165 ? -5.865 12.275 -4.293 1.00 65.38 165 SER A C 1
ATOM 1270 O O . SER A 1 165 ? -5.684 12.816 -3.205 1.00 65.38 165 SER A O 1
ATOM 1272 N N . GLN A 1 166 ? -7.062 11.817 -4.668 1.00 70.12 166 GLN A N 1
ATOM 1273 C CA . GLN A 1 166 ? -8.215 11.723 -3.772 1.00 70.12 166 GLN A CA 1
ATOM 1274 C C . GLN A 1 166 ? -8.003 10.627 -2.736 1.00 70.12 166 GLN A C 1
ATOM 1276 O O . GLN A 1 166 ? -8.157 10.900 -1.555 1.00 70.12 166 GLN A O 1
ATOM 1281 N N . ALA A 1 167 ? -7.562 9.437 -3.150 1.00 68.38 167 ALA A N 1
ATOM 1282 C CA . ALA A 1 167 ? -7.248 8.359 -2.223 1.00 68.38 167 ALA A CA 1
ATOM 1283 C C . ALA A 1 167 ? -6.147 8.772 -1.238 1.00 68.38 167 ALA A C 1
ATOM 1285 O O . ALA A 1 167 ? -6.326 8.598 -0.045 1.00 68.38 167 ALA A O 1
ATOM 1286 N N . ILE A 1 168 ? -5.052 9.388 -1.695 1.00 64.25 168 ILE A N 1
ATOM 1287 C CA . ILE A 1 168 ? -3.986 9.894 -0.812 1.00 64.25 168 ILE A CA 1
ATOM 1288 C C . ILE A 1 168 ? -4.539 10.921 0.182 1.00 64.25 168 ILE A C 1
ATOM 1290 O O . ILE A 1 168 ? -4.320 10.771 1.379 1.00 64.25 168 ILE A O 1
ATOM 1294 N N . ARG A 1 169 ? -5.332 11.899 -0.276 1.00 66.38 169 ARG A N 1
ATOM 1295 C CA . ARG A 1 169 ? -5.959 12.893 0.611 1.00 66.38 169 ARG A CA 1
ATOM 1296 C C . ARG A 1 169 ? -6.956 12.292 1.600 1.00 66.38 169 ARG A C 1
ATOM 1298 O O . ARG A 1 169 ? -7.020 12.744 2.737 1.00 66.38 169 ARG A O 1
ATOM 1305 N N . GLU A 1 170 ? -7.729 11.288 1.194 1.00 67.00 170 GLU A N 1
ATOM 1306 C CA . GLU A 1 170 ? -8.608 10.533 2.095 1.00 67.00 170 GLU A CA 1
ATOM 1307 C C . GLU A 1 170 ? -7.789 9.839 3.191 1.00 67.00 170 GLU A C 1
ATOM 1309 O O . GLU A 1 170 ? -8.167 9.875 4.362 1.00 67.00 170 GLU A O 1
ATOM 1314 N N . LEU A 1 171 ? -6.637 9.262 2.837 1.00 63.31 171 LEU A N 1
ATOM 1315 C CA . LEU A 1 171 ? -5.748 8.601 3.794 1.00 63.31 171 LEU A CA 1
ATOM 1316 C C . LEU A 1 171 ? -5.103 9.618 4.745 1.00 63.31 171 LEU A C 1
ATOM 1318 O O . LEU A 1 171 ? -5.150 9.408 5.953 1.00 63.31 171 LEU A O 1
ATOM 1322 N N . GLU A 1 172 ? -4.587 10.735 4.230 1.00 59.84 172 GLU A N 1
ATOM 1323 C CA . GLU A 1 172 ? -4.010 11.830 5.025 1.00 59.84 172 GLU A CA 1
ATOM 1324 C C . GLU A 1 172 ? -5.036 12.470 5.969 1.00 59.84 172 GLU A C 1
ATOM 1326 O O . GLU A 1 172 ? -4.732 12.742 7.130 1.00 59.84 172 GLU A O 1
ATOM 1331 N N . GLY A 1 173 ? -6.269 12.681 5.494 1.00 56.19 173 GLY A N 1
ATOM 1332 C CA . GLY A 1 173 ? -7.369 13.213 6.299 1.00 56.19 173 GLY A CA 1
ATOM 1333 C C . GLY A 1 173 ? -7.838 12.242 7.383 1.00 56.19 173 GLY A C 1
ATOM 1334 O O . GLY A 1 173 ? -8.244 12.673 8.459 1.00 56.19 173 GLY A O 1
ATOM 1335 N N . SER A 1 174 ? -7.745 10.934 7.123 1.00 54.09 174 SER A N 1
ATOM 1336 C CA . SER A 1 174 ? -8.049 9.890 8.107 1.00 54.09 174 SER A CA 1
ATOM 1337 C C . SER A 1 174 ? -6.909 9.627 9.098 1.00 54.09 174 SER A C 1
ATOM 1339 O O . SER A 1 174 ? -7.157 9.092 10.178 1.00 54.09 174 SER A O 1
ATOM 1341 N N . ASN A 1 175 ? -5.664 9.981 8.752 1.00 46.78 175 ASN A N 1
ATOM 1342 C CA . ASN A 1 175 ? -4.500 9.737 9.595 1.00 46.78 175 ASN A CA 1
ATOM 1343 C C . ASN A 1 175 ? -3.348 10.726 9.279 1.00 46.78 175 ASN A C 1
ATOM 1345 O O . ASN A 1 175 ? -2.509 10.447 8.417 1.00 46.78 175 ASN A O 1
ATOM 1349 N N . PRO A 1 176 ? -3.247 11.872 9.985 1.00 47.59 176 PRO A N 1
ATOM 1350 C CA . PRO A 1 176 ? -2.303 12.948 9.651 1.00 47.59 176 PRO A CA 1
ATOM 1351 C C . PRO A 1 176 ? -0.818 12.581 9.831 1.00 47.59 176 PRO A C 1
ATOM 1353 O O . PRO A 1 176 ? 0.055 13.363 9.453 1.00 47.59 176 PRO A O 1
ATOM 1356 N N . ALA A 1 177 ? -0.521 11.406 10.398 1.00 38.31 177 ALA A N 1
ATOM 1357 C CA . ALA A 1 177 ? 0.828 10.856 10.528 1.00 38.31 177 ALA A CA 1
ATOM 1358 C C . ALA A 1 177 ? 1.371 10.229 9.226 1.00 38.31 177 ALA A C 1
ATOM 1360 O O . ALA A 1 177 ? 2.572 9.991 9.123 1.00 38.31 177 ALA A O 1
ATOM 1361 N N . LEU A 1 178 ? 0.514 9.969 8.232 1.00 39.97 178 LEU A N 1
ATOM 1362 C CA . LEU A 1 178 ? 0.890 9.409 6.931 1.00 39.97 178 LEU A CA 1
ATOM 1363 C C . LEU A 1 178 ? 1.036 10.532 5.895 1.00 39.97 178 LEU A C 1
ATOM 1365 O O . LEU A 1 178 ? 0.247 10.618 4.963 1.00 39.97 178 LEU A O 1
ATOM 1369 N N . ARG A 1 179 ? 2.018 11.422 6.074 1.00 36.94 179 ARG A N 1
ATOM 1370 C CA . ARG A 1 179 ? 2.419 12.358 5.012 1.00 36.94 179 ARG A CA 1
ATOM 1371 C C . ARG A 1 179 ? 3.426 11.654 4.105 1.00 36.94 179 ARG A C 1
ATOM 1373 O O . ARG A 1 179 ? 4.466 11.220 4.603 1.00 36.94 179 ARG A O 1
ATOM 1380 N N . PHE A 1 180 ? 3.094 11.519 2.825 1.00 40.81 180 PHE A N 1
ATOM 1381 C CA . PHE A 1 180 ? 3.984 10.983 1.789 1.00 40.81 180 PHE A CA 1
ATOM 1382 C C . PHE A 1 180 ? 4.696 12.112 1.042 1.00 40.81 180 PHE A C 1
ATOM 1384 O O . PHE A 1 180 ? 4.072 13.180 0.854 1.00 40.81 180 PHE A O 1
#

Sequence (180 aa):
MLVEQIYTKSGMPSIANTVGPTLFQISRTVLQVYSLGDIYIDGKLVDASSMTMWDMIKGSLGIGVTSRPSGQTSLKLEYSGFYNEIQPLPEIRAIVPRALSAEYAFDVRSPYIYGHDPLSSIRLYRNPAVTFVQADGGRSPATAIAKFNQGNHELKTLDSALQISQAIRELEGSNPALRF